Protein AF-A0A7J3TXP0-F1 (afdb_monomer)

Solvent-accessible surface area (backbone atoms only — not comparable to full-atom values): 4803 Å² total; per-residue (Å²): 136,80,83,80,80,69,80,76,81,83,60,98,70,87,74,55,72,65,60,50,49,52,56,53,47,65,74,51,68,82,63,78,76,86,88,79,94,72,57,78,89,72,46,73,97,56,82,79,92,66,88,87,73,79,93,64,62,86,69,82,58,93,77,132

pLDDT: mean 87.67, std 14.57, range [45.16, 98.0]

Structure (mmCIF, N/CA/C/O backbone):
data_AF-A0A7J3TXP0-F1
#
_entry.id   AF-A0A7J3TXP0-F1
#
loop_
_atom_site.group_PDB
_atom_site.id
_atom_site.type_symbol
_atom_site.label_atom_id
_atom_site.label_alt_id
_atom_site.label_comp_id
_atom_site.label_asym_id
_atom_site.label_entity_id
_atom_site.label_seq_id
_atom_site.pdbx_PDB_ins_code
_atom_site.Cartn_x
_atom_site.Cartn_y
_atom_site.Cartn_z
_atom_site.occupancy
_atom_site.B_iso_or_equiv
_atom_site.auth_seq_id
_atom_site.auth_comp_id
_atom_site.auth_asym_id
_atom_site.auth_atom_id
_atom_site.pdbx_PDB_model_num
ATOM 1 N N . MET A 1 1 ? -51.545 5.756 31.307 1.00 45.16 1 MET A N 1
ATOM 2 C CA . MET A 1 1 ? -50.163 5.552 31.796 1.00 45.16 1 MET A CA 1
ATOM 3 C C . MET A 1 1 ? -49.229 5.612 30.586 1.00 45.16 1 MET A C 1
ATOM 5 O O . MET A 1 1 ? -49.363 4.758 29.722 1.00 45.16 1 MET A O 1
ATOM 9 N N . LYS A 1 2 ? -48.386 6.644 30.420 1.00 46.38 2 LYS A N 1
ATOM 10 C CA . LYS A 1 2 ? -47.408 6.688 29.308 1.00 46.38 2 LYS A CA 1
ATOM 11 C C . LYS A 1 2 ? -46.175 5.857 29.698 1.00 46.38 2 LYS A C 1
ATOM 13 O O . LYS A 1 2 ? -45.742 5.996 30.841 1.00 46.38 2 LYS A O 1
ATOM 18 N N . PRO A 1 3 ? -45.604 5.024 28.808 1.00 55.22 3 PRO A N 1
ATOM 19 C CA . PRO A 1 3 ? -44.393 4.283 29.131 1.00 55.22 3 PRO A CA 1
ATOM 20 C C . PRO A 1 3 ? -43.233 5.258 29.356 1.00 55.22 3 PRO A C 1
ATOM 22 O O . PRO A 1 3 ? -42.991 6.169 28.560 1.00 55.22 3 PRO A O 1
ATOM 25 N N . MET A 1 4 ? -42.539 5.077 30.477 1.00 60.16 4 MET A N 1
ATOM 26 C CA . MET A 1 4 ? -41.346 5.829 30.842 1.00 60.16 4 MET A CA 1
ATOM 27 C C . MET A 1 4 ? -40.235 5.500 29.838 1.00 60.16 4 MET A C 1
ATOM 29 O O . MET A 1 4 ? -39.765 4.368 29.756 1.00 60.16 4 MET A O 1
ATOM 33 N N . ARG A 1 5 ? -39.836 6.489 29.035 1.00 60.84 5 ARG A N 1
ATOM 34 C CA . ARG A 1 5 ? -38.769 6.342 2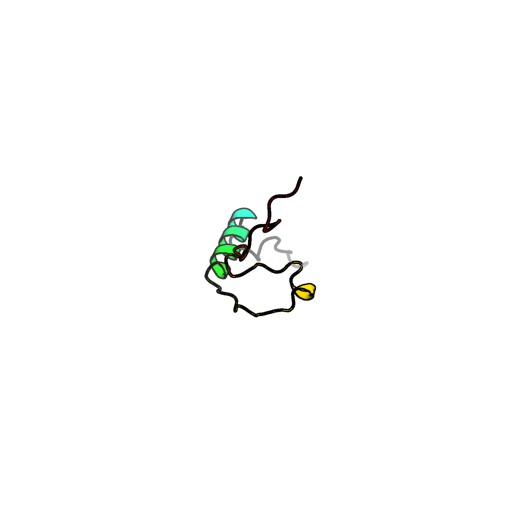8.041 1.00 60.84 5 ARG A CA 1
ATOM 35 C C . ARG A 1 5 ? -37.433 6.309 28.784 1.00 60.84 5 ARG A C 1
ATOM 37 O O . ARG A 1 5 ? -36.911 7.363 29.141 1.00 60.84 5 ARG A O 1
ATOM 44 N N . VAL A 1 6 ? -36.899 5.116 29.049 1.00 65.00 6 VAL A N 1
ATOM 45 C CA . VAL A 1 6 ? -35.594 4.955 29.707 1.00 65.00 6 VAL A CA 1
ATOM 46 C C . VAL A 1 6 ? -34.501 5.401 28.740 1.00 65.00 6 VAL A C 1
ATOM 48 O O . VAL A 1 6 ? -34.023 4.627 27.910 1.00 65.00 6 VAL A O 1
ATOM 51 N N . ARG A 1 7 ? -34.126 6.681 28.806 1.00 61.00 7 ARG A N 1
ATOM 52 C CA . ARG A 1 7 ? -32.909 7.168 28.151 1.00 61.00 7 ARG A CA 1
ATOM 53 C C . ARG A 1 7 ? -31.709 6.484 28.817 1.00 61.00 7 ARG A C 1
ATOM 55 O O . ARG A 1 7 ? -31.652 6.423 30.038 1.00 61.00 7 ARG A O 1
ATOM 62 N N . MET A 1 8 ? -30.775 5.991 28.001 1.00 58.19 8 MET A N 1
ATOM 63 C CA . MET A 1 8 ? -29.525 5.323 28.411 1.00 58.19 8 MET A CA 1
ATOM 64 C C . MET A 1 8 ? -29.629 3.868 28.916 1.00 58.19 8 MET A C 1
ATOM 66 O O . MET A 1 8 ? -28.688 3.378 29.521 1.00 58.19 8 MET A O 1
ATOM 70 N N . SER A 1 9 ? -30.704 3.125 28.617 1.00 60.88 9 SER A N 1
ATOM 71 C CA . SER A 1 9 ? -30.794 1.687 28.977 1.00 60.88 9 SER A CA 1
ATOM 72 C C . SER A 1 9 ? -30.016 0.725 28.063 1.00 60.88 9 SER A C 1
ATOM 74 O O . SER A 1 9 ? -30.081 -0.482 28.269 1.00 60.88 9 SER A O 1
ATOM 76 N N . GLY A 1 10 ? -29.308 1.228 27.045 1.00 60.84 10 GLY A N 1
ATOM 77 C CA . GLY A 1 10 ? -28.704 0.389 26.000 1.00 60.84 10 GLY A CA 1
ATOM 78 C C . GLY A 1 10 ? -27.193 0.167 26.095 1.00 60.84 10 GLY A C 1
ATOM 79 O O . GLY A 1 10 ? -26.699 -0.784 25.501 1.00 60.84 10 GLY A O 1
ATOM 80 N N . PHE A 1 11 ? -26.454 1.010 26.820 1.00 67.00 11 PHE A N 1
ATOM 81 C CA . PHE A 1 11 ? -24.989 0.952 26.860 1.00 67.00 11 PHE A CA 1
ATOM 82 C C . PHE A 1 11 ? -24.518 0.891 28.308 1.00 67.00 11 PHE A C 1
ATOM 84 O O . PHE A 1 11 ? -24.593 1.879 29.033 1.00 67.00 11 PHE A O 1
ATOM 91 N N . SER A 1 12 ? -24.058 -0.286 28.731 1.00 68.94 12 SER A N 1
ATOM 92 C CA . SER A 1 12 ? -23.538 -0.525 30.083 1.00 68.94 12 SER A CA 1
ATOM 93 C C . SER A 1 12 ? -22.199 0.167 30.341 1.00 68.94 12 SER A C 1
ATOM 95 O O . SER A 1 12 ? -21.838 0.373 31.496 1.00 68.94 12 SER A O 1
ATOM 97 N N . ASN A 1 13 ? -21.475 0.533 29.280 1.00 79.88 13 ASN A N 1
ATOM 98 C CA . ASN A 1 13 ? -20.226 1.275 29.347 1.00 79.88 13 ASN A CA 1
ATOM 99 C C . ASN A 1 13 ? -20.063 2.152 28.094 1.00 79.88 13 ASN A C 1
ATOM 101 O O . ASN A 1 13 ? -20.444 1.731 26.999 1.00 79.88 13 ASN A O 1
ATOM 105 N N . LEU A 1 14 ? -19.505 3.353 28.252 1.00 87.38 14 LEU A N 1
ATOM 106 C CA . LEU A 1 14 ? -19.174 4.254 27.145 1.00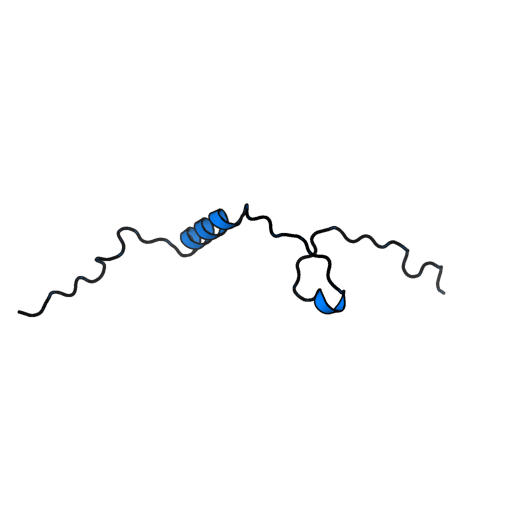 87.38 14 LEU A CA 1
ATOM 107 C C . LEU A 1 14 ? -17.680 4.143 26.839 1.00 87.38 14 LEU A C 1
ATOM 109 O O . LEU A 1 14 ? -16.880 4.007 27.759 1.00 87.38 14 LEU A O 1
ATOM 113 N N . LEU A 1 15 ? -17.328 4.202 25.556 1.00 91.44 15 LEU A N 1
ATOM 114 C CA . LEU A 1 15 ? -15.943 4.292 25.098 1.00 91.44 15 LEU A CA 1
ATOM 115 C C . LEU A 1 15 ? -15.692 5.690 24.550 1.00 91.44 15 LEU A C 1
ATOM 117 O O . LEU A 1 1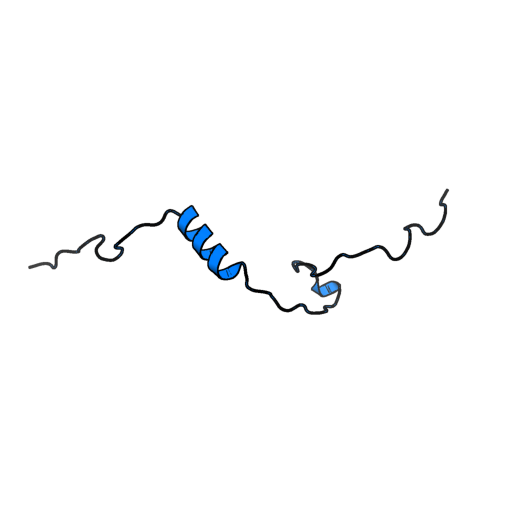5 ? -16.575 6.283 23.920 1.00 91.44 15 LEU A O 1
ATOM 121 N N . THR A 1 16 ? -14.486 6.201 24.762 1.00 94.56 16 THR A N 1
ATOM 122 C CA . THR A 1 16 ? -14.010 7.360 24.010 1.00 94.56 16 THR A CA 1
ATOM 123 C C . THR A 1 16 ? -13.787 6.976 22.546 1.00 94.56 16 THR A C 1
ATOM 125 O O . THR A 1 16 ? -13.705 5.798 22.187 1.00 94.56 16 THR A O 1
ATOM 128 N N . VAL A 1 17 ? -13.707 7.980 21.673 1.00 95.88 17 VAL A N 1
ATOM 129 C CA . VAL A 1 17 ? -13.417 7.754 20.250 1.00 95.88 17 VAL A CA 1
ATOM 130 C C . VAL A 1 17 ? -12.059 7.069 20.079 1.00 95.88 17 VAL A C 1
ATOM 132 O O . VAL A 1 17 ? -11.955 6.138 19.284 1.00 95.88 17 VAL A O 1
ATOM 135 N N . ASP A 1 18 ? -11.064 7.464 20.870 1.00 97.31 18 ASP A N 1
ATOM 136 C CA . ASP A 1 18 ? -9.714 6.902 20.807 1.00 97.31 18 ASP A CA 1
ATOM 137 C C . ASP A 1 18 ? -9.699 5.436 21.256 1.00 97.31 18 ASP A C 1
ATOM 139 O O . ASP A 1 18 ? -9.157 4.587 20.554 1.00 97.31 18 ASP A O 1
ATOM 143 N N . GLU A 1 19 ? -10.386 5.105 22.357 1.00 96.44 19 GLU A N 1
ATOM 144 C CA . GLU A 1 19 ? -10.529 3.717 22.826 1.00 96.44 19 GLU A CA 1
ATOM 145 C C . GLU A 1 19 ? -11.244 2.834 21.796 1.00 96.44 19 GLU A C 1
ATOM 147 O O . GLU A 1 19 ? -10.918 1.657 21.631 1.00 96.44 19 GLU A O 1
ATOM 152 N N . ALA A 1 20 ? -12.252 3.380 21.112 1.00 95.25 20 ALA A N 1
ATOM 153 C CA . ALA A 1 20 ? -12.962 2.660 20.065 1.00 95.25 20 ALA A CA 1
ATOM 154 C C . ALA A 1 20 ? -12.072 2.436 18.832 1.00 95.25 20 ALA A C 1
ATOM 156 O O . ALA A 1 20 ? -12.078 1.339 18.270 1.00 95.25 20 ALA A O 1
ATOM 157 N N . LEU A 1 21 ? -11.299 3.449 18.432 1.00 96.94 21 LEU A N 1
ATOM 158 C CA . LEU A 1 21 ? -10.383 3.373 17.299 1.00 96.94 21 LEU A CA 1
ATOM 159 C C . LEU A 1 21 ? -9.244 2.387 17.566 1.00 96.94 21 LEU A C 1
ATOM 161 O O . LEU A 1 21 ? -8.976 1.538 16.722 1.00 96.94 21 LEU A O 1
ATOM 165 N N . GLU A 1 22 ? -8.621 2.447 18.742 1.00 97.00 22 GLU A N 1
ATOM 166 C CA . GLU A 1 22 ? -7.542 1.538 19.136 1.00 97.00 22 GLU A CA 1
ATOM 167 C C . GLU A 1 22 ? -8.010 0.081 19.096 1.00 97.00 22 GLU A C 1
ATOM 169 O O . GLU A 1 22 ? -7.386 -0.757 18.448 1.00 97.00 22 GLU A O 1
ATOM 174 N N . ARG A 1 23 ? -9.171 -0.216 19.694 1.00 95.25 23 ARG A N 1
ATOM 175 C CA . ARG A 1 23 ? -9.758 -1.565 19.651 1.00 95.25 23 ARG A CA 1
ATOM 176 C C . ARG A 1 23 ? -10.054 -2.027 18.230 1.00 95.25 23 ARG A C 1
ATOM 178 O O . ARG A 1 23 ? -9.880 -3.204 17.927 1.00 95.25 23 ARG A O 1
ATOM 185 N N . LEU A 1 24 ? -10.529 -1.130 17.369 1.00 95.12 24 LEU A N 1
ATOM 186 C CA . LEU 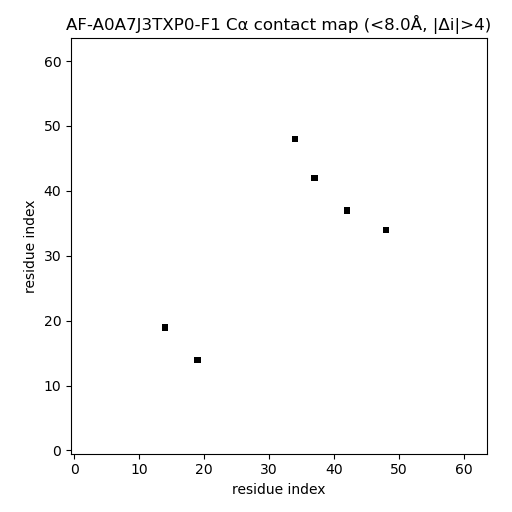A 1 24 ? -10.808 -1.454 15.974 1.00 95.12 24 LEU A CA 1
ATOM 187 C C . LEU A 1 24 ? -9.518 -1.772 15.210 1.00 95.12 24 LEU A C 1
ATOM 189 O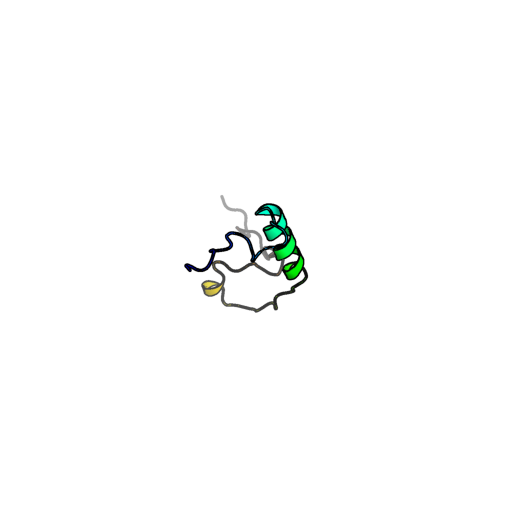 O . LEU A 1 24 ? -9.471 -2.781 14.508 1.00 95.12 24 LEU A O 1
ATOM 193 N N . LEU A 1 25 ? -8.479 -0.952 15.377 1.00 96.12 25 LEU A N 1
ATOM 194 C CA . LEU A 1 25 ? -7.174 -1.159 14.750 1.00 96.12 25 LEU A CA 1
ATOM 195 C C . LEU A 1 25 ? -6.521 -2.458 15.237 1.00 96.12 25 LEU A C 1
ATOM 197 O O . LEU A 1 25 ? -6.023 -3.227 14.421 1.00 96.12 25 LEU A O 1
ATOM 201 N N . GLU A 1 26 ? -6.616 -2.762 16.531 1.00 95.81 26 GLU A N 1
ATOM 202 C CA . GLU A 1 26 ? -6.116 -4.007 17.126 1.00 95.81 26 GLU A CA 1
ATOM 203 C C . GLU A 1 26 ? -6.734 -5.270 16.511 1.00 95.81 26 GLU A C 1
ATOM 205 O O . GLU A 1 26 ? -6.050 -6.275 16.337 1.00 95.81 26 GLU A O 1
ATOM 210 N N . VAL A 1 27 ? -8.009 -5.228 16.115 1.00 94.81 27 VAL A N 1
ATOM 211 C CA . VAL A 1 27 ? -8.679 -6.367 15.461 1.00 94.81 27 VAL A CA 1
ATOM 212 C C . VAL A 1 27 ? -8.205 -6.573 14.018 1.00 94.81 27 VAL A C 1
ATOM 214 O O . VAL A 1 27 ? -8.272 -7.691 13.498 1.00 94.81 27 VAL A O 1
ATOM 217 N N . VAL A 1 28 ? -7.755 -5.515 13.339 1.00 94.75 28 VAL A N 1
ATOM 218 C CA . VAL A 1 28 ? -7.362 -5.582 11.922 1.00 94.75 28 VAL A CA 1
ATOM 219 C C . VAL A 1 28 ? -5.852 -5.606 11.699 1.00 94.75 28 VAL A C 1
ATOM 221 O O . VAL A 1 28 ? -5.440 -5.980 10.606 1.00 94.75 28 VAL A O 1
ATOM 224 N N . LYS A 1 29 ? -5.031 -5.274 12.704 1.00 92.00 29 LYS A N 1
ATOM 225 C CA . LYS A 1 29 ? -3.572 -5.115 12.561 1.00 92.00 29 LYS A CA 1
ATOM 226 C C . LYS A 1 29 ? -2.858 -6.345 11.993 1.00 92.00 29 LYS A C 1
ATOM 228 O O . LYS A 1 29 ? -1.932 -6.204 11.207 1.00 92.00 29 LYS A O 1
ATOM 233 N N . ASP A 1 30 ? -3.311 -7.543 12.363 1.00 89.56 30 ASP A N 1
ATOM 234 C CA . ASP A 1 30 ? -2.677 -8.805 11.966 1.00 89.56 30 ASP A CA 1
ATOM 235 C C . ASP A 1 30 ? -3.267 -9.373 10.665 1.00 89.56 30 ASP A C 1
ATOM 237 O O . ASP A 1 30 ? -2.866 -10.447 10.203 1.00 89.56 30 ASP A O 1
ATOM 241 N N . ARG A 1 31 ? -4.231 -8.673 10.048 1.00 90.19 31 ARG A N 1
ATOM 242 C CA . ARG A 1 31 ? -4.775 -9.077 8.752 1.00 90.19 31 ARG A CA 1
ATOM 243 C C . ARG A 1 31 ? -3.746 -8.797 7.669 1.00 90.19 31 ARG A C 1
ATOM 245 O O . ARG A 1 31 ? -3.525 -7.656 7.278 1.00 90.19 31 ARG A O 1
ATOM 252 N N . LYS A 1 32 ? -3.164 -9.869 7.143 1.00 87.88 32 LYS A N 1
ATOM 253 C CA . LYS A 1 32 ? -2.357 -9.809 5.928 1.00 87.88 32 LYS A CA 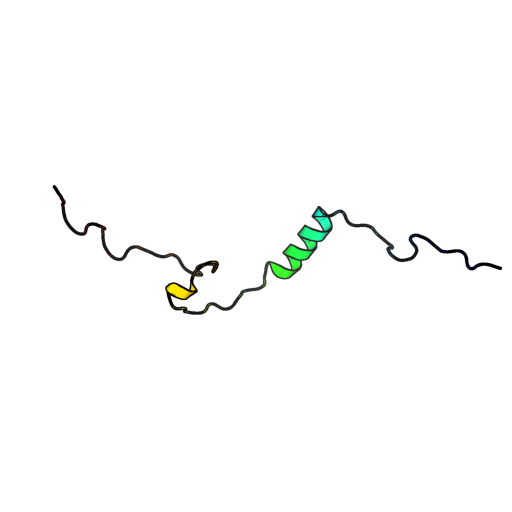1
ATOM 254 C C . LYS A 1 32 ? -3.290 -9.783 4.726 1.00 87.88 32 LYS A C 1
ATOM 256 O O . LYS A 1 32 ? -4.101 -10.693 4.562 1.00 87.88 32 LYS A O 1
ATOM 261 N N . LEU A 1 33 ? -3.195 -8.724 3.932 1.00 92.12 33 LEU A N 1
ATOM 262 C CA . LEU A 1 33 ? -3.813 -8.683 2.613 1.00 92.12 33 LEU A CA 1
ATOM 263 C C . LEU A 1 33 ? -2.979 -9.539 1.658 1.00 92.12 33 LEU A C 1
ATOM 265 O O . LEU A 1 33 ? -1.761 -9.648 1.822 1.00 92.12 33 LEU A O 1
ATOM 269 N N . GLU A 1 34 ? -3.642 -10.162 0.692 1.00 93.75 34 GLU A N 1
ATOM 270 C CA . GLU A 1 34 ? -2.948 -10.823 -0.410 1.00 93.75 34 GLU A CA 1
ATOM 271 C C . GLU A 1 34 ? -2.282 -9.770 -1.303 1.00 93.75 34 GLU A C 1
ATOM 273 O O . GLU A 1 34 ? -2.710 -8.614 -1.360 1.00 93.75 34 GLU A O 1
ATOM 278 N N . VAL A 1 35 ? -1.189 -10.171 -1.946 1.00 96.12 35 VAL A N 1
ATOM 279 C CA . VAL A 1 35 ? -0.430 -9.320 -2.860 1.00 96.12 35 VAL A CA 1
ATOM 280 C C . VAL A 1 35 ? -0.787 -9.729 -4.277 1.00 96.12 35 VAL A C 1
ATOM 282 O O . VAL A 1 35 ? -0.666 -10.904 -4.620 1.00 96.12 35 VAL A O 1
ATOM 285 N N . ASP A 1 36 ? -1.176 -8.748 -5.085 1.00 95.62 36 ASP A N 1
ATOM 286 C CA . ASP A 1 36 ? -1.506 -8.933 -6.493 1.00 95.62 36 ASP A CA 1
ATOM 287 C C . ASP A 1 36 ? -0.510 -8.172 -7.371 1.00 95.62 36 ASP A C 1
ATOM 289 O O . ASP A 1 36 ? -0.184 -7.014 -7.094 1.00 95.62 36 ASP A O 1
ATOM 293 N N . GLU A 1 37 ? -0.089 -8.792 -8.472 1.00 97.06 37 GLU A N 1
ATOM 294 C CA . GLU A 1 37 ? 0.553 -8.075 -9.573 1.00 97.06 37 GLU A CA 1
ATOM 295 C C . GLU A 1 37 ? -0.515 -7.352 -10.398 1.00 97.06 37 GLU A C 1
ATOM 297 O O . GLU A 1 37 ? -1.527 -7.934 -10.797 1.00 97.06 37 GLU A O 1
ATOM 302 N N . VAL A 1 38 ? -0.289 -6.068 -10.660 1.00 96.38 38 VAL A N 1
ATOM 303 C CA . VAL A 1 38 ? -1.208 -5.217 -11.422 1.00 96.38 38 VAL A CA 1
ATOM 304 C C . VAL A 1 38 ? -0.455 -4.457 -12.502 1.00 96.38 38 VAL A C 1
ATOM 306 O O . VAL A 1 38 ? 0.755 -4.244 -12.412 1.00 96.38 38 VAL A O 1
ATOM 309 N N . HIS A 1 39 ? -1.183 -4.019 -13.524 1.00 98.00 39 HIS A N 1
ATOM 310 C CA . HIS A 1 39 ? -0.649 -3.084 -14.501 1.00 98.00 39 HIS A CA 1
ATOM 311 C C . HIS A 1 39 ? -0.332 -1.731 -13.849 1.00 98.00 39 HIS A C 1
ATOM 313 O O . HIS A 1 39 ? -0.986 -1.318 -12.889 1.00 98.00 39 HIS A O 1
ATOM 319 N N . LEU A 1 40 ? 0.676 -1.028 -14.375 1.00 96.56 40 LEU A N 1
ATOM 320 C CA . LEU A 1 40 ? 1.130 0.250 -13.818 1.00 96.56 40 LEU A CA 1
ATOM 321 C C . LEU A 1 40 ? 0.022 1.309 -13.856 1.00 96.56 40 LEU A C 1
ATOM 323 O O . LEU A 1 40 ? -0.086 2.132 -12.953 1.00 96.56 40 LEU A O 1
ATOM 327 N N . GLU A 1 41 ? -0.824 1.278 -14.884 1.00 97.88 41 GLU A N 1
ATOM 328 C CA . GLU A 1 41 ? -1.941 2.211 -15.012 1.00 97.88 41 GLU A CA 1
ATOM 329 C C . GLU A 1 41 ? -2.999 2.013 -13.910 1.00 97.88 41 GLU A C 1
ATOM 331 O O . GLU A 1 41 ? -3.692 2.964 -13.548 1.00 97.88 41 GLU A O 1
ATOM 336 N N . ASP A 1 42 ? -3.068 0.811 -13.329 1.00 97.38 42 ASP A N 1
ATOM 337 C CA . ASP A 1 42 ? -4.012 0.423 -12.277 1.00 97.38 42 ASP A CA 1
ATOM 338 C C . ASP A 1 42 ? -3.406 0.518 -10.862 1.00 97.38 42 ASP A C 1
ATOM 340 O O . ASP A 1 42 ? -4.041 0.126 -9.875 1.00 97.38 42 ASP A O 1
ATOM 344 N N . SER A 1 43 ? -2.166 1.011 -10.735 1.00 96.56 43 SER A N 1
ATOM 345 C CA . SER A 1 43 ? -1.442 1.039 -9.458 1.00 96.56 43 SER A CA 1
ATOM 346 C C . SER A 1 43 ? -1.742 2.274 -8.601 1.00 96.56 43 SER A C 1
ATOM 348 O O . SER A 1 43 ? -1.287 2.348 -7.458 1.00 96.56 43 SER A O 1
ATOM 350 N N . VAL A 1 44 ? -2.462 3.266 -9.135 1.00 97.44 44 VAL A N 1
ATOM 351 C CA . VAL A 1 44 ? -2.823 4.490 -8.400 1.00 97.44 44 VAL A CA 1
ATOM 352 C C . VAL A 1 44 ? -3.660 4.122 -7.171 1.00 97.44 44 VAL A C 1
ATOM 354 O O . VAL A 1 44 ? -4.520 3.248 -7.230 1.00 97.44 44 VAL A O 1
ATOM 357 N N . ASP A 1 45 ? -3.374 4.773 -6.043 1.00 96.75 45 ASP A N 1
ATOM 358 C CA . ASP A 1 45 ? -4.007 4.542 -4.735 1.00 96.75 45 ASP A CA 1
ATOM 359 C C . ASP A 1 45 ? -3.815 3.130 -4.134 1.00 96.75 45 ASP A C 1
ATOM 361 O O . ASP A 1 45 ? -4.416 2.803 -3.107 1.00 96.75 45 ASP A O 1
ATOM 365 N N . ARG A 1 46 ? -2.936 2.294 -4.707 1.00 95.81 46 ARG A N 1
ATOM 366 C CA . ARG A 1 46 ? -2.512 1.021 -4.099 1.00 95.81 46 ARG A CA 1
ATOM 367 C C . ARG A 1 46 ? -1.302 1.214 -3.183 1.00 95.81 46 ARG A C 1
ATOM 369 O O . ARG A 1 46 ? -0.500 2.129 -3.352 1.00 95.81 46 ARG A O 1
ATOM 376 N N . VAL A 1 47 ? -1.144 0.298 -2.229 1.00 95.12 47 VAL A N 1
ATOM 377 C CA . VAL A 1 47 ? 0.066 0.190 -1.401 1.00 95.12 47 VAL A CA 1
ATOM 378 C C . VAL A 1 47 ? 1.006 -0.812 -2.065 1.00 95.12 47 VAL A C 1
ATOM 380 O O . VAL A 1 47 ? 0.621 -1.962 -2.269 1.00 95.12 47 VAL A O 1
ATOM 383 N N . CYS A 1 48 ? 2.223 -0.386 -2.415 1.00 95.88 48 CYS A N 1
ATOM 384 C CA . CYS A 1 48 ? 3.233 -1.289 -2.965 1.00 95.88 48 CYS A CA 1
ATOM 385 C C . CYS A 1 48 ? 3.684 -2.280 -1.883 1.00 95.88 48 CYS A C 1
ATOM 387 O O . CYS A 1 48 ? 4.001 -1.878 -0.763 1.00 95.88 48 CYS A O 1
ATOM 389 N N . ALA A 1 49 ? 3.668 -3.570 -2.212 1.00 96.56 49 ALA A N 1
ATOM 390 C CA . ALA A 1 49 ? 3.967 -4.645 -1.270 1.00 96.56 49 ALA A CA 1
ATOM 391 C C . ALA A 1 49 ? 5.465 -4.992 -1.184 1.00 96.56 49 ALA A C 1
ATOM 393 O O . ALA A 1 49 ? 5.839 -5.875 -0.413 1.00 96.56 49 ALA A O 1
ATOM 394 N N . GLU A 1 50 ? 6.311 -4.317 -1.963 1.00 95.50 50 GLU A N 1
ATOM 395 C CA . GLU A 1 50 ? 7.748 -4.564 -2.049 1.00 95.50 50 GLU A CA 1
ATOM 396 C C . GLU A 1 50 ? 8.541 -3.267 -2.251 1.00 95.50 50 GLU A C 1
ATOM 398 O O . GLU A 1 50 ? 8.000 -2.233 -2.646 1.00 95.50 50 GLU A O 1
ATOM 403 N N . ASP A 1 51 ? 9.842 -3.327 -1.976 1.00 97.62 51 ASP A N 1
ATOM 404 C CA . ASP A 1 51 ? 10.757 -2.227 -2.264 1.00 97.62 51 ASP A CA 1
ATOM 405 C C . ASP A 1 51 ? 11.079 -2.188 -3.763 1.00 97.62 51 ASP A C 1
ATOM 407 O O . ASP A 1 51 ? 11.488 -3.191 -4.350 1.00 97.62 51 ASP A O 1
ATOM 411 N N . ILE A 1 52 ? 10.975 -1.008 -4.377 1.00 95.81 52 ILE A N 1
ATOM 412 C CA . ILE A 1 52 ? 11.314 -0.810 -5.790 1.00 95.81 52 ILE A CA 1
ATOM 413 C C . ILE A 1 52 ? 12.694 -0.170 -5.903 1.00 95.81 52 ILE A C 1
ATOM 415 O O . ILE A 1 52 ? 12.916 0.962 -5.470 1.00 95.81 52 ILE A O 1
ATOM 419 N N . LEU A 1 53 ? 13.624 -0.889 -6.528 1.00 97.25 53 LEU A N 1
ATOM 420 C CA . LEU A 1 53 ? 14.980 -0.416 -6.787 1.00 97.25 53 LEU A CA 1
ATOM 421 C C . LEU A 1 53 ? 15.136 -0.038 -8.258 1.00 97.25 53 LEU A C 1
ATOM 423 O O . LEU A 1 53 ? 14.689 -0.759 -9.149 1.00 97.25 53 LEU A O 1
ATOM 427 N N . ALA A 1 54 ? 15.804 1.086 -8.518 1.00 96.94 54 ALA A N 1
ATOM 428 C CA . ALA A 1 54 ? 16.143 1.472 -9.879 1.00 96.94 54 ALA A CA 1
ATOM 429 C C . ALA A 1 54 ? 17.124 0.441 -10.469 1.00 96.94 54 ALA A C 1
ATOM 431 O O . ALA A 1 54 ? 18.197 0.232 -9.898 1.00 96.94 54 ALA A O 1
ATOM 432 N N . PRO A 1 55 ? 16.801 -0.197 -11.608 1.0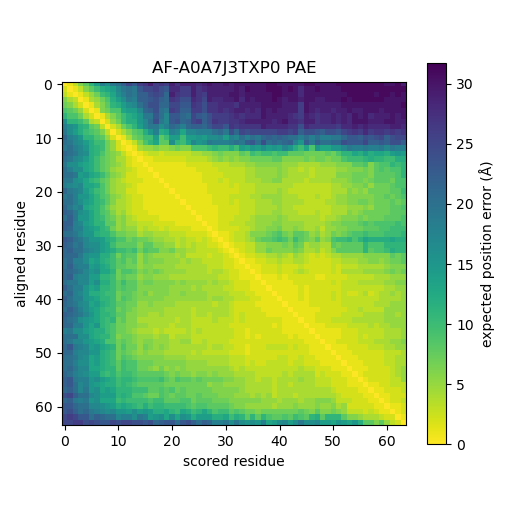0 96.44 55 PRO A N 1
ATOM 433 C CA . PRO A 1 55 ? 17.698 -1.179 -12.213 1.00 96.44 55 PRO A CA 1
ATOM 434 C C . PRO A 1 55 ? 18.871 -0.521 -12.955 1.00 96.44 55 PRO A C 1
ATOM 436 O O . PRO A 1 55 ? 19.828 -1.201 -13.320 1.00 96.44 55 PRO A O 1
ATOM 439 N N . VAL A 1 56 ? 18.778 0.785 -13.222 1.00 96.19 56 VAL A N 1
ATOM 440 C CA . VAL A 1 56 ? 19.748 1.572 -13.986 1.00 96.19 56 VAL A CA 1
ATOM 441 C C . VAL A 1 56 ? 19.833 2.992 -13.431 1.00 96.19 56 VAL A C 1
ATOM 443 O O . VAL A 1 56 ? 18.847 3.520 -12.912 1.00 96.19 56 VAL A O 1
ATOM 446 N N . ASP A 1 57 ? 20.986 3.632 -13.603 1.00 95.56 57 ASP A N 1
ATOM 447 C CA . ASP A 1 57 ? 21.136 5.067 -13.365 1.00 95.56 57 ASP A CA 1
ATOM 448 C C . ASP A 1 57 ? 20.345 5.880 -14.402 1.00 95.56 57 ASP A C 1
ATOM 450 O O . ASP A 1 57 ? 20.225 5.486 -15.568 1.00 95.56 57 ASP A O 1
ATOM 454 N N . ILE A 1 58 ? 19.816 7.041 -13.999 1.00 94.50 58 ILE A N 1
ATOM 455 C CA . ILE A 1 58 ? 19.093 7.952 -14.896 1.00 94.50 58 ILE A CA 1
ATOM 456 C C . ILE A 1 58 ? 19.683 9.373 -14.789 1.00 94.50 58 ILE A C 1
ATOM 458 O O . ILE A 1 58 ? 19.484 10.033 -13.768 1.00 94.50 58 ILE A O 1
ATOM 462 N N . PRO A 1 59 ? 20.352 9.891 -15.843 1.00 94.56 59 PRO A N 1
ATOM 463 C CA . PRO A 1 59 ? 20.685 9.200 -17.092 1.00 94.56 59 PRO A CA 1
ATOM 464 C C . PRO A 1 59 ? 21.743 8.100 -16.881 1.00 94.56 59 PRO A C 1
ATOM 466 O O . PRO A 1 59 ? 22.607 8.248 -16.019 1.00 94.56 59 PRO A O 1
ATOM 469 N N . PRO A 1 60 ? 21.768 7.055 -17.726 1.00 94.88 60 PRO A N 1
ATOM 470 C CA . PRO A 1 60 ? 22.782 6.000 -17.650 1.00 94.88 60 PRO A CA 1
ATOM 471 C C . PRO A 1 60 ? 24.125 6.419 -18.281 1.00 94.88 60 PRO A C 1
ATOM 473 O O . PRO A 1 60 ? 24.952 5.584 -18.639 1.00 94.88 60 PRO A O 1
ATOM 476 N N . PHE A 1 61 ? 24.328 7.719 -18.502 1.00 93.94 61 PHE A N 1
ATOM 477 C CA . PHE A 1 61 ? 25.506 8.290 -19.144 1.00 93.94 61 PHE A CA 1
ATOM 478 C C . PHE A 1 61 ? 25.754 9.712 -18.641 1.00 93.94 61 PHE A C 1
ATOM 480 O O . PHE A 1 61 ? 24.841 10.405 -18.191 1.00 93.94 61 PHE A O 1
ATOM 487 N N . ASN A 1 62 ? 26.991 10.185 -18.785 1.00 91.50 62 ASN A N 1
ATOM 488 C CA . ASN A 1 62 ? 27.334 11.569 -18.476 1.00 91.50 62 ASN A CA 1
ATOM 489 C C . ASN A 1 62 ? 26.701 12.505 -19.508 1.00 91.50 62 ASN A C 1
ATOM 491 O O . ASN A 1 62 ? 27.022 12.431 -20.696 1.00 91.50 62 ASN A O 1
ATOM 495 N N . ARG A 1 63 ? 25.816 13.395 -19.056 1.00 87.62 63 ARG A N 1
ATOM 496 C CA . ARG A 1 63 ? 25.240 14.451 -19.896 1.00 87.62 63 ARG A CA 1
ATOM 497 C C . ARG A 1 63 ? 25.998 15.766 -19.677 1.00 87.62 63 ARG A C 1
ATOM 499 O O . ARG A 1 63 ? 26.343 16.076 -18.538 1.00 87.62 63 ARG A O 1
ATOM 506 N N . SER A 1 64 ? 26.240 16.507 -20.759 1.00 74.38 64 SER A N 1
ATOM 507 C CA . SER A 1 64 ? 26.787 17.873 -20.726 1.00 74.38 64 SER A CA 1
ATOM 508 C C . SER A 1 64 ? 25.712 18.918 -20.456 1.00 74.38 64 SER A C 1
ATOM 510 O O . SER A 1 64 ? 24.521 18.642 -20.731 1.00 74.38 64 SER A O 1
#

Secondary structure (DSSP, 8-state):
------TT-S-SS---HHHHHHHHHHHHTT-PPPP----GGG-TTPPPSS----SS-SSSS---

Foldseek 3Di:
DDDDDPPPPPDPDDDDPVRVVVVVCVVCVPDDDDDDDDDPVPCPPHDDPDDDDDPADVVNDDDD

Sequence (64 aa):
MKPMRVRMSGFSNLLTVDEALERLLEVVKDRKLEVDEVHLEDSVDRVCAEDILAPVDIPPFNRS

Mean predicted aligned error: 9.36 Å

Radius of gyration: 26.26 Å; Cα contacts (8 Å, |Δi|>4): 3; chains: 1; bounding box: 78×29×52 Å

=== Feature glossary ===
A reading guide for the features in this record.

Start from the sequence.

  · Sequence gives the chain of amino acids in standard one-letter code (A=alanine, C=cysteine, …, Y=tyrosine), read N→C. It is the only feature that is directly encoded by the gene; all structural features are derived from the folded form of this sequence.

Fold it, and you get atomic coordinates and the backbone conformation that goes with them.

  · Structure coordinates are given as an mmCIF _atom_site loop: one row per atom with element, residue name, chain id, sequence number, and x/y/z position in Å. Only the four main-chain atoms per residue are included here; side chains are omitted to keep the record compact.

  · Backbone dihedral angles. Every residue except chain termini has a φ (preceding-C → N → Cα → C) and a ψ (N → Cα → C → next-N). They are reported in degrees following the IUPAC sign convention. S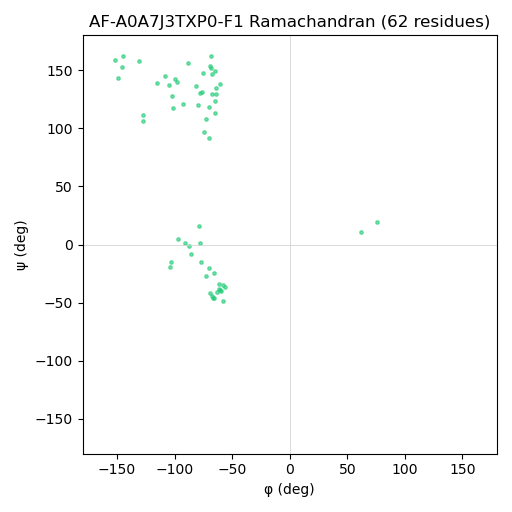econdary structure is essentially a statement about which (φ, ψ) basin each residue occupies.

  · Eight-state secondary structure (DSSP): H is the canonical α-helix, G the tighter 3₁₀-helix, I the wider π-helix; E/B are β-structure, T and S are turns and bends, and '-' is everything else. DSSP derives these from the pattern of main-chain N–H···O=C hydrogen bonds, not from the sequence.

  · SS3 is a coarse helix/strand/coil call (letters a/b/c) made by the P-SEA algorithm from inter-Cα distances and dihedrals. It is less detailed than DSSP but needs only Cα positions.

Summarize the fold with a handful of shape descriptors and a per-residue structural alphabet.

  · Radius of gyration (Rg) is the root-mean-square distance of Cα atoms from their centroid — a single number for overall size and compactness. A globular domain of N residues has Rg ≈ 2.2·N^0.38 Å; an extended or disordered chain has a much larger Rg. The Cα contact count is the number of residue pairs whose Cα atoms are within 8 Å and are more than four positions apart in sequence — a standard proxy for tertiary packing density. The bounding box is the smallest axis-aligned box enclosing all Cα atoms.

  · 3Di is Foldseek's structural alphabet. Each residue is assigned one of twenty discrete states based on how its Cα sits relative to its spatial (not sequential) neighbors. Aligning 3Di strings finds structural homologs roughly as well as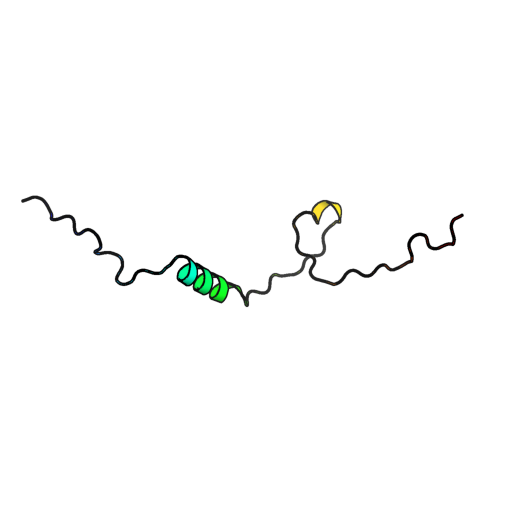 full 3D superposition, but orders of magnitude faster.

  · Solvent-accessible surface area (SASA) is the area in Å² traced out by the centre of a 1.4 Å probe sphere (a water molecule) rolled over the protein's van der Waals surface (Shrake–Rupley / Lee–Richards construction). Buried residues have near-zero SASA; fully exposed residues can exceed 200 Å². The total SASA scales roughly with the number of surface residues.

Ask how reliable the model is.

  · For AlphaFold models, the B-factor field carries pLDDT — the model's own estimate of local accuracy on a 0–100 scale. Regions with pLDDT<50 should be treated as essentially unmodeled; they often correspond to intrinsically disordered segments.

  · For experimental (PDB) structures, the B-factor (temperature factor) quantifies the positional spread of each atom in the crystal — a combination of thermal vibration and static disorder — in units of Å². High B-factors mark flexible loops or poorly resolved regions; low B-factors mark the rigid, well-ordered core.

  · Predicted Aligned Error (PAE) is an AlphaFold confidence matrix: entry (i, j) is the expected error in the position of residue j, in ångströms, when the prediction is superimposed on the true structure at residue i. Low PAE within a block of residues means that block is internally rigid and well-predicted; high PAE between two blocks means their relative placement is uncertain even if each block individually is confident.

Place it in context: what it resembles, what it is annotated as, and how it looks.

  · Structural nearest neighbors (via Foldseek easy-search vs the PDB). Reported per hit: target PDB id, E-value, and alignment TM-score. A TM-score above ~0.5 is the conventional threshold for 'same fold'.

  · Functional annotations link the protein to curated databases. InterPro entries identify conserved domains and families by matching the sequence against member-database signatures (Pfam, PROSITE, CDD, …). Gene Ontology (GO) terms describe molecular function, biological process, and cellular component in a controlled vocabulary. CATH places the structure in a hierarchical fold classification (Class/Architecture/Topology/Homologous-superfamily). The organism is the source species.

  · The contact map is a binary N×N matrix image: pixel (i, j) is dark where Cα_i and Cα_j are within 8 Å and |i−j|>4. Because the |i−j|>4 filter removes local helical contacts, off-diagonal stripes parallel to the main diagonal indicate parallel β-sheets; stripes perpendicular to it indicate antiparallel β-sheets. The Ramachandran plot scatters every residue's (φ, ψ) pair against the sterically allowed regions. The PAE heatmap renders the predicted-aligned-error matrix.

  · Six rendered views show the 3D structure from the faces of a cube — i.e. along ±x, ±y, ±z. Rendering representation is drawn randomly per protein from cartoon (secondary-structure ribbons), sticks (backbone bonds), or molecular surface; coloring is either N→C rainbow (blue at the N-terminus through red at the C-terminus) or one color per chain.